Protein AF-A0AAV6YAM4-F1 (afdb_monomer_lite)

Structure (mmCIF, N/CA/C/O backbone):
data_AF-A0AAV6YAM4-F1
#
_entry.id   AF-A0AAV6YAM4-F1
#
loop_
_atom_site.group_PDB
_atom_site.id
_atom_site.type_symbol
_atom_site.label_atom_id
_atom_site.label_alt_id
_atom_site.label_comp_id
_atom_site.label_asym_id
_atom_site.label_entity_id
_atom_site.label_seq_id
_atom_site.pdbx_PDB_ins_code
_atom_site.Cartn_x
_atom_site.Cartn_y
_atom_site.Cartn_z
_atom_site.occupancy
_atom_site.B_iso_or_equiv
_atom_site.auth_seq_id
_atom_site.auth_comp_id
_atom_site.auth_asym_id
_atom_site.auth_atom_id
_atom_site.pdbx_PDB_model_num
ATOM 1 N N . ARG A 1 1 ? 25.953 6.898 2.018 1.00 69.81 1 ARG A N 1
ATOM 2 C CA . ARG A 1 1 ? 24.884 6.557 1.043 1.00 69.81 1 ARG A CA 1
ATOM 3 C C . ARG A 1 1 ? 24.265 5.249 1.520 1.00 69.81 1 ARG A C 1
ATOM 5 O O . ARG A 1 1 ? 25.040 4.342 1.767 1.00 69.81 1 ARG A O 1
ATOM 12 N N . LEU A 1 2 ? 22.946 5.175 1.726 1.00 83.75 2 LEU A N 1
ATOM 13 C CA . LEU A 1 2 ? 22.287 3.944 2.193 1.00 83.75 2 LEU A CA 1
ATOM 14 C C . LEU A 1 2 ? 22.101 2.955 1.033 1.00 83.75 2 LEU A C 1
ATOM 16 O O . LEU A 1 2 ? 21.745 3.370 -0.078 1.00 83.75 2 LEU A O 1
ATOM 20 N N . SER A 1 3 ? 22.312 1.672 1.304 1.00 88.25 3 SER A N 1
ATOM 21 C CA . SER A 1 3 ? 21.947 0.547 0.442 1.00 88.25 3 SER A CA 1
ATOM 22 C C . SER A 1 3 ? 20.422 0.432 0.293 1.00 88.25 3 SER A C 1
ATOM 24 O O . SER A 1 3 ? 19.656 1.050 1.034 1.00 88.25 3 SER A O 1
ATOM 26 N N . GLN A 1 4 ? 19.950 -0.337 -0.694 1.00 83.44 4 GLN A N 1
ATOM 27 C CA . GLN A 1 4 ? 18.505 -0.515 -0.899 1.00 83.44 4 GLN A CA 1
ATOM 28 C C . GLN A 1 4 ? 17.842 -1.256 0.267 1.00 83.44 4 GLN A C 1
ATOM 30 O O . GLN A 1 4 ? 16.780 -0.843 0.722 1.00 83.44 4 GLN A O 1
ATOM 35 N N . SER A 1 5 ? 18.497 -2.282 0.815 1.00 86.94 5 SER A N 1
ATOM 36 C CA . SER A 1 5 ? 17.989 -3.008 1.982 1.00 86.94 5 SER A CA 1
ATOM 37 C C . SER A 1 5 ? 17.876 -2.10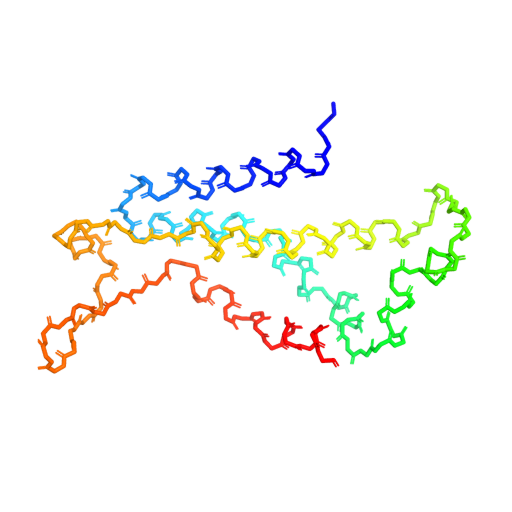8 3.215 1.00 86.94 5 SER A C 1
ATOM 39 O O . SER A 1 5 ? 16.872 -2.171 3.918 1.00 86.94 5 SER A O 1
ATOM 41 N N . GLU A 1 6 ? 18.841 -1.213 3.446 1.00 91.44 6 GLU A N 1
ATOM 42 C CA . GLU A 1 6 ? 18.767 -0.229 4.537 1.00 91.44 6 GLU A CA 1
ATOM 43 C C . GLU A 1 6 ? 17.598 0.744 4.350 1.00 91.44 6 GLU A C 1
ATOM 45 O O . GLU A 1 6 ? 16.877 1.034 5.304 1.00 91.44 6 GLU A O 1
ATOM 50 N N . LYS A 1 7 ? 17.359 1.219 3.120 1.00 90.62 7 LYS A N 1
ATOM 51 C CA . LYS A 1 7 ? 16.205 2.083 2.821 1.00 90.62 7 LYS A CA 1
ATOM 52 C C . LYS A 1 7 ? 14.883 1.371 3.096 1.00 90.62 7 LYS A C 1
ATOM 54 O O . LYS A 1 7 ? 14.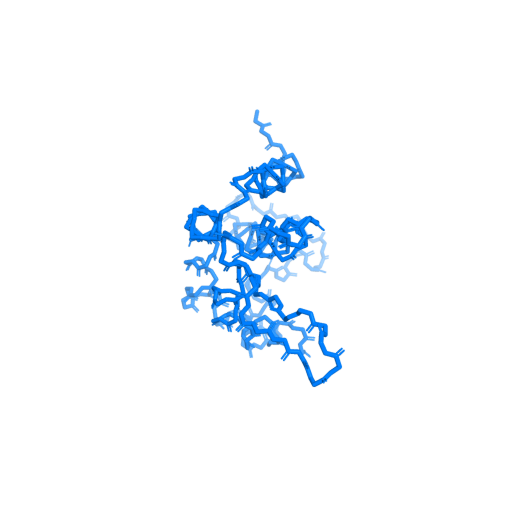000 1.961 3.714 1.00 90.62 7 LYS A O 1
ATOM 59 N N . TYR A 1 8 ? 14.752 0.113 2.678 1.00 92.00 8 TYR A N 1
ATOM 60 C CA . TYR A 1 8 ? 13.544 -0.675 2.929 1.00 92.00 8 TYR A CA 1
ATOM 61 C C . TYR A 1 8 ? 13.363 -0.989 4.418 1.00 92.00 8 TYR A C 1
ATOM 63 O O . TYR A 1 8 ? 12.255 -0.872 4.935 1.00 92.00 8 TYR A O 1
ATOM 71 N N . GLY A 1 9 ? 14.451 -1.265 5.142 1.00 94.19 9 GLY A N 1
ATOM 72 C CA . GLY A 1 9 ? 14.421 -1.427 6.596 1.00 94.19 9 GLY A CA 1
ATOM 73 C C . GLY A 1 9 ? 13.919 -0.174 7.322 1.00 94.19 9 GLY A C 1
ATOM 74 O O . GLY A 1 9 ? 13.092 -0.275 8.230 1.00 94.19 9 GLY A O 1
ATOM 75 N N . LEU A 1 10 ? 14.353 1.017 6.895 1.00 94.88 10 LEU A N 1
ATOM 76 C CA . LEU A 1 10 ? 13.847 2.283 7.438 1.00 94.88 10 LEU A CA 1
ATOM 77 C C . LEU A 1 10 ? 12.362 2.494 7.126 1.00 94.88 10 LEU A C 1
ATOM 79 O O . LEU A 1 10 ? 11.619 2.943 7.999 1.00 94.88 10 LEU A O 1
ATOM 83 N N . LEU A 1 11 ? 11.918 2.137 5.920 1.00 95.50 11 LEU A N 1
ATOM 84 C CA . LEU A 1 11 ? 10.514 2.235 5.524 1.00 95.50 11 LEU A CA 1
ATOM 85 C C . LEU A 1 11 ? 9.631 1.331 6.397 1.00 95.50 11 LEU A C 1
ATOM 87 O O . LEU A 1 11 ? 8.624 1.779 6.947 1.00 95.50 11 LEU A O 1
ATOM 91 N N . GLU A 1 12 ? 10.047 0.086 6.631 1.00 96.38 12 GLU A N 1
ATOM 92 C CA . GLU A 1 12 ? 9.361 -0.814 7.563 1.00 96.38 12 GLU A CA 1
ATOM 93 C C . GLU A 1 12 ? 9.339 -0.275 8.997 1.00 96.38 12 GLU A C 1
ATOM 95 O O . GLU A 1 12 ? 8.308 -0.356 9.673 1.00 96.38 12 GLU A O 1
ATOM 100 N N . ALA A 1 13 ? 10.451 0.297 9.465 1.00 97.44 13 ALA A N 1
ATOM 101 C CA . ALA A 1 13 ? 10.531 0.899 10.791 1.00 97.44 13 ALA A CA 1
ATOM 102 C C . ALA A 1 13 ? 9.554 2.077 10.938 1.00 97.44 13 ALA A C 1
ATOM 104 O O . ALA A 1 13 ? 8.884 2.194 11.965 1.00 97.44 13 ALA A O 1
ATOM 105 N N . GLN A 1 14 ? 9.406 2.915 9.908 1.00 96.94 14 GLN A N 1
ATOM 106 C CA . GLN A 1 14 ? 8.426 4.004 9.895 1.00 96.94 14 GLN A CA 1
ATOM 107 C C . GLN A 1 14 ? 6.989 3.481 10.007 1.00 96.94 14 GLN A C 1
ATOM 109 O O . GLN A 1 14 ? 6.219 3.976 10.835 1.00 96.94 14 GLN A O 1
ATOM 114 N N . VAL A 1 15 ? 6.635 2.439 9.248 1.00 97.50 15 VAL A N 1
ATOM 115 C CA . VAL A 1 15 ? 5.314 1.798 9.359 1.00 97.50 15 VAL A CA 1
ATOM 116 C C . VAL A 1 15 ? 5.110 1.226 10.766 1.00 97.50 15 VAL A C 1
ATOM 118 O O . VAL A 1 15 ? 4.061 1.442 11.375 1.00 97.50 15 VAL A O 1
ATOM 121 N N . LEU A 1 16 ? 6.119 0.560 11.335 1.00 97.75 16 LEU A N 1
ATOM 122 C CA . LEU A 1 16 ? 6.050 0.017 12.693 1.00 97.75 16 LEU A CA 1
ATOM 123 C C . LEU A 1 16 ? 5.828 1.100 13.753 1.00 97.75 16 LEU A C 1
ATOM 125 O O . LEU A 1 16 ? 5.012 0.902 14.657 1.00 97.75 16 LEU A O 1
ATOM 129 N N . MET A 1 17 ? 6.514 2.238 13.635 1.00 97.69 17 MET A N 1
ATOM 130 C CA . MET A 1 17 ? 6.330 3.386 14.524 1.00 97.69 17 MET A CA 1
ATOM 131 C C . MET A 1 17 ? 4.924 3.980 14.398 1.00 97.69 17 MET A C 1
ATOM 133 O O . MET A 1 17 ? 4.322 4.324 15.415 1.00 97.69 17 MET A O 1
ATOM 137 N N . SER A 1 18 ? 4.354 4.019 13.188 1.00 98.06 18 SER A N 1
ATOM 138 C CA . SER A 1 18 ? 2.993 4.532 12.963 1.00 98.06 18 SER A CA 1
ATOM 139 C C . SER A 1 18 ? 1.920 3.774 13.756 1.00 98.06 18 SER A C 1
ATOM 141 O O . SER A 1 18 ? 0.952 4.374 14.221 1.00 98.06 18 SER A O 1
ATOM 143 N N . ASN A 1 19 ? 2.126 2.476 14.020 1.00 98.00 19 ASN A N 1
ATOM 144 C CA . ASN A 1 19 ? 1.216 1.674 14.844 1.00 98.00 19 ASN A CA 1
ATOM 145 C C . ASN A 1 19 ? 1.080 2.219 16.278 1.00 98.00 19 ASN A C 1
ATOM 147 O O . ASN A 1 19 ? 0.081 1.962 16.952 1.00 98.00 19 ASN A O 1
ATOM 151 N N . GLN A 1 20 ? 2.081 2.958 16.775 1.00 97.69 20 GLN A N 1
ATOM 152 C CA . GLN A 1 20 ? 2.047 3.532 18.122 1.00 97.69 20 GLN A CA 1
ATOM 153 C C . GLN A 1 20 ? 1.178 4.780 18.228 1.00 97.69 20 GLN A C 1
ATOM 155 O O . GLN A 1 20 ? 0.832 5.161 19.346 1.00 97.69 20 GLN A O 1
ATOM 160 N N . PHE A 1 21 ? 0.745 5.366 17.107 1.00 98.00 21 PHE A N 1
ATOM 161 C CA . PHE A 1 21 ? -0.279 6.410 17.136 1.00 98.00 21 PHE A CA 1
ATOM 162 C C . PHE A 1 21 ? -1.570 5.902 17.770 1.00 98.00 21 PHE A C 1
ATOM 164 O O . PHE A 1 21 ? -2.239 6.668 18.460 1.00 98.00 21 PHE A O 1
ATOM 171 N N . LYS A 1 22 ? -1.885 4.610 17.567 1.00 97.44 22 LYS A N 1
ATOM 172 C CA . LYS A 1 22 ? -3.101 3.957 18.072 1.00 97.44 22 LYS A CA 1
ATOM 173 C C . LYS A 1 22 ? -4.340 4.789 17.750 1.00 97.44 22 LYS A C 1
ATOM 175 O O . LYS A 1 22 ? -5.229 4.918 18.575 1.00 97.44 22 LYS A O 1
ATOM 180 N N . ASP A 1 23 ? -4.364 5.375 16.562 1.00 98.44 23 ASP A N 1
ATOM 181 C CA . ASP A 1 23 ? -5.415 6.254 16.072 1.00 98.44 23 ASP A CA 1
ATOM 182 C C . ASP A 1 23 ? -5.564 6.002 14.575 1.00 98.44 23 ASP A C 1
ATOM 184 O O . ASP A 1 23 ? -4.581 6.123 13.839 1.00 98.44 23 ASP A O 1
ATOM 188 N N . TYR A 1 24 ? -6.751 5.558 14.154 1.00 98.56 24 TYR A N 1
ATOM 189 C CA . TYR A 1 24 ? -6.948 5.044 12.802 1.00 98.56 24 TYR A CA 1
ATOM 190 C C . TYR A 1 24 ? -6.668 6.113 11.743 1.00 98.56 24 TYR A C 1
ATOM 192 O O . TYR A 1 24 ? -5.885 5.864 10.829 1.00 98.56 24 TYR A O 1
ATOM 200 N N . GLU A 1 25 ? -7.246 7.309 11.883 1.00 98.25 25 GLU A N 1
ATOM 201 C CA . GLU A 1 25 ? -7.113 8.366 10.873 1.00 98.25 25 GLU A CA 1
ATOM 202 C C . GLU A 1 25 ? -5.688 8.913 10.823 1.00 98.25 25 GLU A C 1
ATOM 204 O O . GLU A 1 25 ? -5.125 9.102 9.742 1.00 98.25 25 GLU A O 1
ATOM 209 N N . ARG A 1 26 ? -5.051 9.090 11.989 1.00 98.31 26 ARG A N 1
ATOM 210 C CA . ARG A 1 26 ? -3.655 9.535 12.043 1.00 98.31 26 ARG A CA 1
ATOM 211 C C . ARG A 1 26 ? -2.710 8.523 11.401 1.00 98.31 26 ARG A C 1
ATOM 213 O O . ARG A 1 26 ? -1.803 8.910 10.664 1.00 98.31 26 ARG A O 1
ATOM 220 N N . GLN A 1 27 ? -2.907 7.236 11.680 1.00 98.31 27 GLN A N 1
ATOM 221 C CA . GLN A 1 27 ? -2.107 6.179 11.076 1.00 98.31 27 GLN A CA 1
ATOM 222 C C . GLN A 1 27 ? -2.357 6.084 9.570 1.00 98.31 27 GLN A C 1
ATOM 224 O O . GLN A 1 27 ? -1.397 6.067 8.805 1.00 98.31 27 GLN A O 1
ATOM 229 N N . ARG A 1 28 ? -3.621 6.085 9.135 1.00 98.19 28 ARG A N 1
ATOM 230 C CA . ARG A 1 28 ? -4.008 6.063 7.718 1.00 98.19 28 ARG A CA 1
ATOM 231 C C . ARG A 1 28 ? -3.354 7.207 6.948 1.00 98.19 28 ARG A C 1
ATOM 233 O O . ARG A 1 28 ? -2.696 6.953 5.946 1.00 98.19 28 ARG A O 1
ATOM 240 N N . GLY A 1 29 ? -3.461 8.442 7.442 1.00 98.00 29 GLY A N 1
ATOM 241 C CA . GLY A 1 29 ? -2.851 9.609 6.800 1.00 98.00 29 GLY A CA 1
ATOM 242 C C . GLY A 1 29 ? -1.335 9.474 6.635 1.00 98.00 29 GLY A C 1
ATOM 243 O O . GLY A 1 29 ? -0.802 9.744 5.561 1.00 98.00 29 GLY A O 1
ATOM 244 N N . PHE A 1 30 ? -0.644 8.980 7.663 1.00 98.06 30 PHE A N 1
ATOM 245 C CA . PHE A 1 30 ? 0.797 8.739 7.596 1.00 98.06 30 PHE A CA 1
ATOM 246 C C . PHE A 1 30 ? 1.172 7.630 6.599 1.00 98.06 30 PHE A C 1
ATOM 248 O O . PHE A 1 30 ? 2.127 7.775 5.840 1.00 98.06 30 PHE A O 1
ATOM 255 N N . LEU A 1 31 ? 0.412 6.532 6.554 1.00 97.81 31 LEU A N 1
ATOM 256 C CA . LEU A 1 31 ? 0.668 5.445 5.604 1.00 97.81 31 LEU A CA 1
ATOM 257 C C . LEU A 1 31 ? 0.406 5.868 4.158 1.00 97.81 31 LEU A C 1
ATOM 259 O O . LEU A 1 31 ? 1.177 5.491 3.282 1.00 97.81 31 LEU A O 1
ATOM 263 N N . VAL A 1 32 ? -0.618 6.689 3.910 1.00 96.81 32 VAL A N 1
ATOM 264 C CA . VAL A 1 32 ? -0.865 7.286 2.588 1.00 96.81 32 VAL A CA 1
ATOM 265 C C . VAL A 1 32 ? 0.310 8.170 2.164 1.00 96.81 32 VAL A C 1
ATOM 267 O O . VAL A 1 32 ? 0.729 8.113 1.013 1.00 96.81 32 VAL A O 1
ATOM 270 N N . GLN A 1 33 ? 0.905 8.934 3.085 1.00 96.44 33 GLN A N 1
ATOM 271 C CA . GLN A 1 33 ? 2.104 9.727 2.787 1.00 96.44 33 GLN A CA 1
ATOM 272 C C . GLN A 1 33 ? 3.317 8.853 2.437 1.00 96.44 33 GLN A C 1
ATOM 274 O O . GLN A 1 33 ? 4.036 9.174 1.494 1.00 96.44 33 GLN A O 1
ATOM 279 N N . ILE A 1 34 ? 3.529 7.742 3.153 1.00 95.38 34 ILE A N 1
ATOM 280 C CA . ILE A 1 34 ? 4.594 6.773 2.835 1.00 95.38 34 ILE A CA 1
ATOM 281 C C . ILE A 1 34 ? 4.350 6.106 1.477 1.00 95.38 34 ILE A C 1
ATOM 283 O O . ILE A 1 34 ? 5.282 5.959 0.688 1.00 95.38 34 ILE A O 1
ATOM 287 N N . LEU A 1 35 ? 3.106 5.708 1.195 1.00 96.06 35 LEU A N 1
ATOM 288 C CA . LEU A 1 35 ? 2.733 5.037 -0.050 1.00 96.06 35 LEU A CA 1
ATOM 289 C C . LEU A 1 35 ? 2.749 5.971 -1.258 1.00 96.06 35 LEU A C 1
ATOM 291 O O . LEU A 1 35 ? 3.050 5.511 -2.352 1.00 96.06 35 LEU A O 1
ATOM 295 N N . GLY A 1 36 ? 2.438 7.257 -1.085 1.00 96.12 36 GLY A N 1
ATOM 296 C CA . GLY A 1 36 ? 2.184 8.208 -2.171 1.00 96.12 36 GLY A CA 1
ATOM 297 C C . GLY A 1 36 ? 3.213 8.192 -3.311 1.00 96.12 36 GLY A C 1
ATOM 298 O O . GLY A 1 36 ? 2.817 8.065 -4.474 1.00 96.12 36 GLY A O 1
ATOM 299 N N . PRO A 1 37 ? 4.529 8.261 -3.031 1.00 96.50 37 PRO A N 1
ATOM 300 C CA . PRO A 1 37 ? 5.550 8.174 -4.074 1.00 96.50 37 PRO A CA 1
ATOM 301 C C . PRO A 1 37 ? 5.532 6.837 -4.828 1.00 96.50 37 PRO A C 1
ATOM 303 O O . PRO A 1 37 ? 5.605 6.821 -6.056 1.00 96.50 37 PRO A O 1
ATOM 306 N N . ALA A 1 38 ? 5.394 5.717 -4.111 1.00 96.81 38 ALA A N 1
ATOM 307 C CA . ALA A 1 38 ? 5.306 4.384 -4.703 1.00 96.81 38 ALA A CA 1
ATOM 308 C C . ALA A 1 38 ? 4.024 4.219 -5.531 1.00 96.81 38 ALA A C 1
ATOM 310 O O . ALA A 1 38 ? 4.090 3.760 -6.664 1.00 96.81 38 ALA A O 1
ATOM 311 N N . ALA A 1 39 ? 2.879 4.661 -5.011 1.00 96.62 39 ALA A N 1
ATOM 312 C CA . ALA A 1 39 ? 1.596 4.649 -5.709 1.00 96.62 39 ALA A CA 1
ATOM 313 C C . ALA A 1 39 ? 1.641 5.473 -7.006 1.00 96.62 39 ALA A C 1
ATOM 315 O O . ALA A 1 39 ? 1.124 5.040 -8.032 1.00 96.62 39 ALA A O 1
ATOM 316 N N . THR A 1 40 ? 2.321 6.624 -6.989 1.00 97.88 40 THR A N 1
ATOM 317 C CA . THR A 1 40 ? 2.481 7.494 -8.167 1.00 97.88 40 THR A CA 1
ATOM 318 C C . THR A 1 40 ? 3.325 6.828 -9.253 1.00 97.88 40 THR A C 1
ATOM 320 O O . THR A 1 40 ? 2.948 6.831 -10.423 1.00 97.88 40 THR A O 1
ATOM 323 N N . ILE A 1 41 ? 4.459 6.229 -8.876 1.00 97.62 41 ILE A N 1
ATOM 324 C CA . ILE A 1 41 ? 5.313 5.484 -9.813 1.00 97.62 41 ILE A CA 1
ATOM 325 C C . ILE A 1 41 ? 4.561 4.265 -10.349 1.00 97.62 41 ILE A C 1
ATOM 327 O O . ILE A 1 41 ? 4.566 4.022 -11.557 1.00 97.62 41 ILE A O 1
ATOM 331 N N . TRP A 1 42 ? 3.885 3.528 -9.467 1.00 97.56 42 TRP A N 1
ATOM 332 C CA . TRP A 1 42 ? 3.117 2.344 -9.822 1.00 97.56 42 TRP A CA 1
ATOM 333 C C . TRP A 1 42 ? 2.008 2.658 -10.826 1.00 97.56 42 TRP A C 1
ATOM 335 O O . TRP A 1 42 ? 1.872 1.962 -11.826 1.00 97.56 42 TRP A O 1
ATOM 345 N N . ALA A 1 43 ? 1.261 3.741 -10.608 1.00 96.81 43 ALA A N 1
ATOM 346 C CA . ALA A 1 43 ? 0.177 4.179 -11.484 1.00 96.81 43 ALA A CA 1
ATOM 347 C C . ALA A 1 43 ? 0.650 4.853 -12.787 1.00 96.81 43 ALA A C 1
ATOM 349 O O . ALA A 1 43 ? -0.181 5.192 -13.627 1.00 96.81 43 ALA A O 1
ATOM 350 N N . SER A 1 44 ? 1.956 5.069 -12.976 1.00 97.94 44 SER A N 1
ATOM 351 C CA . SER A 1 44 ? 2.471 5.687 -14.200 1.00 97.94 44 SER A CA 1
ATOM 352 C C . SER A 1 44 ? 2.194 4.823 -15.432 1.00 97.94 44 SER A C 1
ATOM 354 O O . SER A 1 44 ? 2.296 3.597 -15.376 1.00 97.94 44 SER A O 1
ATOM 356 N N . GLU A 1 45 ? 1.927 5.456 -16.579 1.00 97.19 45 GLU A N 1
ATOM 357 C CA . GLU A 1 45 ? 1.695 4.746 -17.849 1.00 97.19 45 GLU A CA 1
ATOM 358 C C . GLU A 1 45 ? 2.837 3.788 -18.195 1.00 97.19 45 GLU A C 1
ATOM 360 O O . GLU A 1 45 ? 2.609 2.685 -18.687 1.00 97.19 45 GLU A O 1
ATOM 365 N N . LYS A 1 46 ? 4.076 4.198 -17.898 1.00 95.75 46 LYS A N 1
ATOM 366 C CA . LYS A 1 46 ? 5.272 3.389 -18.134 1.00 95.75 46 LYS A CA 1
ATOM 367 C C . LYS A 1 46 ? 5.245 2.094 -17.317 1.00 95.75 46 LYS A C 1
ATOM 369 O O . LYS A 1 46 ? 5.515 1.035 -17.872 1.00 95.75 46 LYS A O 1
ATOM 374 N N . MET A 1 47 ? 4.914 2.171 -16.025 1.00 96.56 47 MET A N 1
ATOM 375 C CA . MET A 1 47 ? 4.818 0.988 -15.163 1.00 96.56 47 MET A CA 1
ATOM 376 C C . MET A 1 47 ? 3.610 0.123 -15.534 1.00 96.56 47 MET A C 1
ATOM 378 O O . MET A 1 47 ? 3.741 -1.091 -15.638 1.00 96.56 47 MET A O 1
ATOM 382 N N . GLN A 1 48 ? 2.452 0.737 -15.791 1.00 97.06 48 GLN A N 1
ATOM 383 C CA . GLN A 1 48 ? 1.238 0.008 -16.169 1.00 97.06 48 GLN A CA 1
ATOM 384 C C . GLN A 1 48 ? 1.401 -0.735 -17.502 1.00 97.06 48 GLN A C 1
ATOM 386 O O . GLN A 1 48 ? 0.942 -1.866 -17.632 1.00 97.06 48 GLN A O 1
ATOM 391 N N . ARG A 1 49 ? 2.115 -0.153 -18.476 1.00 95.56 49 ARG A N 1
ATOM 392 C CA . ARG A 1 49 ? 2.485 -0.857 -19.710 1.00 95.56 49 ARG A CA 1
ATOM 393 C C . ARG A 1 49 ? 3.432 -2.019 -19.427 1.00 95.56 49 ARG A C 1
ATOM 395 O O . ARG A 1 49 ? 3.182 -3.117 -19.911 1.00 95.56 49 ARG A O 1
ATOM 402 N N . ALA A 1 50 ? 4.462 -1.803 -18.609 1.00 94.75 50 ALA A N 1
ATOM 403 C CA . ALA A 1 50 ? 5.429 -2.844 -18.270 1.00 94.75 50 ALA A CA 1
ATOM 404 C C . ALA A 1 50 ? 4.770 -4.090 -17.655 1.00 94.75 50 ALA A C 1
ATOM 406 O O . ALA A 1 50 ? 5.112 -5.203 -18.023 1.00 94.75 50 ALA A O 1
ATOM 407 N N . ILE A 1 51 ? 3.795 -3.919 -16.757 1.00 94.88 51 ILE A N 1
ATOM 408 C CA . ILE A 1 51 ? 3.093 -5.039 -16.100 1.00 94.88 51 ILE A CA 1
ATOM 409 C C . ILE A 1 51 ? 1.938 -5.628 -16.929 1.00 94.88 51 ILE A C 1
ATOM 411 O O . ILE A 1 51 ? 1.231 -6.505 -16.440 1.00 94.88 51 ILE A O 1
ATOM 415 N N . SER A 1 52 ? 1.696 -5.134 -18.148 1.00 93.69 52 SER A N 1
ATOM 416 C CA . SER A 1 52 ? 0.558 -5.570 -18.971 1.00 93.69 52 SER A CA 1
ATOM 417 C C . SER A 1 52 ? 0.803 -6.887 -19.711 1.00 93.69 52 SER A C 1
ATOM 419 O O . SER A 1 52 ? -0.153 -7.573 -20.071 1.00 93.69 52 SER A O 1
ATOM 421 N N . SER A 1 53 ? 2.067 -7.246 -19.949 1.00 93.62 53 SER A N 1
ATOM 422 C CA . SER A 1 53 ? 2.446 -8.508 -20.582 1.00 93.62 53 SER A CA 1
ATOM 423 C C . SER A 1 53 ? 3.884 -8.907 -20.228 1.00 93.62 53 SER A C 1
ATOM 425 O O . SER A 1 53 ? 4.693 -8.039 -19.883 1.00 93.62 53 SER A O 1
ATOM 427 N N . PRO A 1 54 ? 4.241 -10.198 -20.355 1.00 92.00 54 PRO A N 1
ATOM 428 C CA . PRO A 1 54 ? 5.612 -10.653 -20.133 1.00 92.00 54 PRO A CA 1
ATOM 429 C C . PRO A 1 54 ? 6.650 -9.958 -21.029 1.00 92.00 54 PRO A C 1
ATOM 431 O O . PRO A 1 54 ? 7.729 -9.611 -20.552 1.00 92.00 54 PRO A O 1
ATOM 434 N N . ASP A 1 55 ? 6.328 -9.704 -22.301 1.00 92.56 55 ASP A N 1
ATOM 435 C CA . ASP A 1 55 ? 7.259 -9.081 -23.253 1.00 92.56 55 ASP A CA 1
ATOM 436 C C . ASP A 1 55 ? 7.562 -7.621 -22.885 1.00 92.56 55 ASP A C 1
ATOM 438 O O . ASP A 1 55 ? 8.722 -7.197 -22.874 1.00 92.56 55 ASP A O 1
ATOM 442 N N . GLU A 1 56 ? 6.529 -6.860 -22.510 1.00 94.06 56 GLU A N 1
ATOM 443 C CA . GLU A 1 56 ? 6.677 -5.483 -22.023 1.00 94.06 56 GLU A CA 1
ATOM 444 C C . GLU A 1 56 ? 7.481 -5.438 -20.718 1.00 94.06 56 GLU A C 1
ATOM 446 O O . GLU A 1 56 ? 8.337 -4.567 -20.544 1.00 94.06 56 GLU A O 1
ATOM 451 N N . MET A 1 57 ? 7.274 -6.409 -19.824 1.00 92.88 57 MET A N 1
ATOM 452 C CA . MET A 1 57 ? 8.047 -6.534 -18.590 1.00 92.88 57 MET A CA 1
ATOM 453 C C . MET A 1 57 ? 9.527 -6.806 -18.883 1.00 92.88 57 MET A C 1
ATOM 455 O O . MET A 1 57 ? 10.399 -6.134 -18.334 1.00 92.88 57 MET A O 1
ATOM 459 N N . ILE A 1 58 ? 9.834 -7.755 -19.771 1.00 92.00 58 ILE A N 1
ATOM 460 C CA . ILE A 1 58 ? 11.214 -8.085 -20.165 1.00 92.00 58 ILE A CA 1
ATOM 461 C C . ILE A 1 58 ? 11.910 -6.862 -20.771 1.00 92.00 58 ILE A C 1
ATOM 463 O O . ILE A 1 58 ? 13.058 -6.562 -20.431 1.00 92.00 58 ILE A O 1
ATOM 467 N N . SER A 1 59 ? 11.204 -6.128 -21.632 1.00 91.00 59 SER A N 1
ATOM 468 C CA . SER A 1 59 ? 11.683 -4.872 -22.211 1.00 91.00 59 SER A CA 1
ATOM 469 C C . SER A 1 59 ? 11.954 -3.815 -21.131 1.00 91.00 59 SER A C 1
ATOM 471 O O . SER A 1 59 ? 13.029 -3.216 -21.093 1.00 91.00 59 SER A O 1
ATOM 473 N N . TYR A 1 60 ? 11.026 -3.641 -20.184 1.00 92.44 60 TYR A N 1
ATOM 474 C CA . TYR A 1 60 ? 11.146 -2.690 -19.079 1.00 92.44 60 TYR A CA 1
ATOM 475 C C . TYR A 1 60 ? 12.309 -3.007 -18.126 1.00 92.44 60 TYR A C 1
ATOM 477 O O . TYR A 1 60 ? 13.027 -2.093 -17.708 1.00 92.44 60 TYR A O 1
ATOM 485 N N . LEU A 1 61 ? 12.512 -4.282 -17.783 1.00 90.44 61 LEU A N 1
ATOM 486 C CA . LEU A 1 61 ? 13.575 -4.733 -16.876 1.00 90.44 61 LEU A CA 1
ATOM 487 C C . LEU A 1 61 ? 14.955 -4.791 -17.535 1.00 90.44 61 LEU A C 1
ATOM 489 O O . LEU A 1 61 ? 15.954 -4.788 -16.816 1.00 90.44 61 LEU A O 1
ATOM 493 N N . GLY A 1 62 ? 15.005 -4.812 -18.869 1.00 88.12 62 GLY A N 1
ATOM 494 C CA . GLY A 1 62 ? 16.227 -4.926 -19.655 1.00 88.12 62 GLY A CA 1
ATOM 495 C C . GLY A 1 62 ? 16.612 -6.382 -19.914 1.00 88.12 62 GLY A C 1
ATOM 496 O O . GLY A 1 62 ? 17.141 -7.076 -19.047 1.00 88.12 62 GLY A O 1
ATOM 497 N N . ALA A 1 63 ? 16.424 -6.839 -21.154 1.00 75.69 63 ALA A N 1
ATOM 498 C CA . ALA A 1 63 ? 16.725 -8.215 -21.558 1.00 75.69 63 ALA A CA 1
ATOM 499 C C . ALA A 1 63 ? 18.214 -8.603 -21.426 1.00 75.69 63 ALA A C 1
ATOM 501 O O . ALA A 1 63 ? 18.518 -9.781 -21.252 1.00 75.69 63 ALA A O 1
ATOM 502 N N . LYS A 1 64 ? 19.138 -7.632 -21.494 1.00 68.94 64 LYS A N 1
ATOM 503 C CA . LYS A 1 64 ? 20.590 -7.851 -21.335 1.00 68.94 64 LYS A CA 1
ATOM 504 C C . LYS A 1 64 ? 20.940 -8.402 -19.948 1.00 68.94 64 LYS A C 1
ATOM 506 O O . LYS A 1 64 ? 21.688 -9.366 -19.825 1.00 68.94 64 LYS A O 1
ATOM 511 N N . VAL A 1 65 ? 20.287 -7.871 -18.918 1.00 65.75 65 VAL A N 1
ATOM 512 C CA . VAL A 1 65 ? 20.417 -8.315 -17.522 1.00 65.75 65 VAL A CA 1
ATOM 513 C C . VAL A 1 65 ? 19.940 -9.746 -17.351 1.00 65.75 65 VAL A C 1
ATOM 515 O O . VAL A 1 65 ? 20.595 -10.552 -16.698 1.00 65.75 65 VAL A O 1
ATOM 518 N N . LEU A 1 66 ? 18.803 -10.082 -17.967 1.00 66.19 66 LEU A N 1
ATOM 519 C CA . LEU A 1 66 ? 18.254 -11.438 -17.927 1.00 66.19 66 LEU A CA 1
ATOM 520 C C . LEU A 1 66 ? 19.189 -12.456 -18.598 1.00 66.19 66 LEU A C 1
ATOM 522 O O . LEU A 1 66 ? 19.119 -13.643 -18.289 1.00 66.19 66 LEU A O 1
ATOM 526 N N . ARG A 1 67 ? 20.075 -11.993 -19.489 1.00 69.75 67 ARG A N 1
ATOM 527 C CA . ARG A 1 67 ? 21.120 -12.790 -20.141 1.00 69.75 67 ARG A CA 1
ATOM 528 C C . ARG A 1 67 ? 22.473 -12.757 -19.422 1.00 69.75 67 ARG A C 1
ATOM 530 O O . ARG A 1 67 ? 23.389 -13.446 -19.859 1.00 69.75 67 ARG A O 1
ATOM 537 N N . GLY A 1 68 ? 22.597 -12.016 -18.318 1.00 67.00 68 GLY A N 1
ATOM 538 C CA . GLY A 1 68 ? 23.845 -11.887 -17.558 1.00 67.00 68 GLY A CA 1
ATOM 539 C C . GLY A 1 68 ? 24.916 -11.041 -18.253 1.00 67.00 68 GLY A C 1
ATOM 540 O O . GLY A 1 68 ? 26.097 -11.198 -17.955 1.00 67.00 68 GLY A O 1
ATOM 541 N N . GLU A 1 69 ? 24.520 -10.181 -19.193 1.00 72.31 69 GLU A N 1
ATOM 542 C CA . GLU A 1 69 ? 25.419 -9.257 -19.888 1.00 72.31 69 GLU A CA 1
ATOM 543 C C . GLU A 1 69 ? 25.728 -8.033 -19.005 1.00 72.31 69 GLU A C 1
ATOM 545 O O . GLU A 1 69 ? 24.884 -7.608 -18.209 1.00 72.31 69 GLU A O 1
ATOM 550 N N . GLU A 1 70 ? 26.930 -7.459 -19.144 1.00 67.12 70 GLU A N 1
ATOM 551 C CA . GLU A 1 70 ? 27.301 -6.229 -18.433 1.00 67.12 70 GLU A CA 1
ATOM 552 C C . GLU A 1 70 ? 26.390 -5.065 -18.848 1.00 67.12 70 GLU A C 1
ATOM 554 O O . GLU A 1 70 ? 26.077 -4.862 -20.024 1.00 67.12 70 GLU A O 1
ATOM 559 N N . GLU A 1 71 ? 25.932 -4.313 -17.851 1.00 68.44 71 GLU A N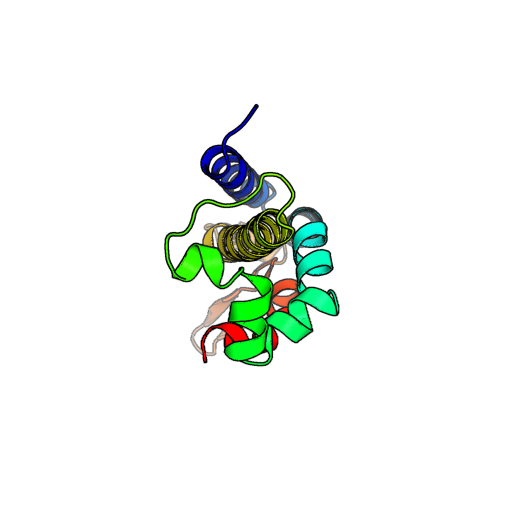 1
ATOM 560 C CA . GLU A 1 71 ? 25.051 -3.167 -18.040 1.00 68.44 71 GLU A CA 1
ATOM 561 C C . GLU A 1 71 ? 25.878 -1.900 -18.242 1.00 68.44 71 GLU A C 1
ATOM 563 O O . GLU A 1 71 ? 26.744 -1.586 -17.422 1.00 68.44 71 GLU A O 1
ATOM 568 N N . ASP A 1 72 ? 25.557 -1.131 -19.281 1.00 71.94 72 ASP A N 1
ATOM 569 C CA . ASP A 1 72 ? 26.079 0.225 -19.421 1.00 71.94 72 ASP A CA 1
ATOM 570 C C . ASP A 1 72 ? 25.556 1.101 -18.275 1.00 71.94 72 ASP A C 1
ATOM 572 O O . ASP A 1 72 ? 24.400 0.989 -17.847 1.00 71.94 72 ASP A O 1
ATOM 576 N N . ASP A 1 73 ? 26.388 2.023 -17.786 1.00 69.44 73 ASP A N 1
ATOM 577 C CA . ASP A 1 73 ? 26.010 2.882 -16.659 1.00 69.44 73 ASP A CA 1
ATOM 578 C C . ASP A 1 73 ? 24.765 3.744 -16.959 1.00 69.44 73 ASP A C 1
ATOM 580 O O . ASP A 1 73 ? 24.018 4.093 -16.040 1.00 69.44 73 ASP A O 1
ATOM 584 N N . GLU A 1 74 ? 24.506 4.010 -18.242 1.00 75.00 74 GLU A N 1
ATOM 585 C CA . GLU A 1 74 ? 23.371 4.777 -18.764 1.00 75.00 74 GLU A CA 1
ATOM 586 C C . GLU A 1 74 ? 22.116 3.934 -19.058 1.00 75.00 74 GLU A C 1
ATOM 588 O O . GLU A 1 74 ? 21.117 4.483 -19.525 1.00 75.00 74 GLU A O 1
ATOM 593 N N . ASP A 1 75 ? 22.118 2.622 -18.786 1.00 79.31 75 ASP A N 1
ATOM 594 C CA . ASP A 1 75 ? 20.971 1.768 -19.106 1.00 79.31 75 ASP A CA 1
ATOM 595 C C . ASP A 1 75 ? 19.716 2.179 -18.294 1.00 79.31 75 ASP A C 1
ATOM 597 O O . ASP A 1 75 ? 19.674 2.013 -17.062 1.00 79.31 75 ASP A O 1
ATOM 601 N N . PRO A 1 76 ? 18.639 2.669 -18.949 1.00 83.94 76 PRO A N 1
ATOM 602 C CA . PRO A 1 76 ? 17.400 3.053 -18.274 1.00 83.94 76 PRO A CA 1
ATOM 603 C C . PRO A 1 76 ? 16.732 1.886 -17.525 1.00 83.94 76 PRO A C 1
ATOM 605 O O . PRO A 1 76 ? 15.939 2.122 -16.605 1.00 83.94 76 PRO A O 1
ATOM 608 N N . SER A 1 77 ? 17.061 0.636 -17.867 1.00 87.06 77 SER A N 1
ATOM 609 C CA . SER A 1 77 ? 16.566 -0.572 -17.205 1.00 87.06 77 SER A CA 1
ATOM 610 C C . SER A 1 77 ? 16.966 -0.657 -15.722 1.00 87.06 77 SER A C 1
ATOM 612 O O . SER A 1 77 ? 16.241 -1.232 -14.902 1.00 87.06 77 SER A O 1
ATOM 614 N N . ARG A 1 78 ? 18.090 -0.035 -15.333 1.00 86.44 78 ARG A N 1
ATOM 615 C CA . ARG A 1 78 ? 18.553 0.047 -13.935 1.00 86.44 78 ARG A CA 1
ATOM 616 C C . ARG A 1 78 ? 17.583 0.838 -13.076 1.00 86.44 78 ARG A C 1
ATOM 618 O O . ARG A 1 78 ? 17.165 0.391 -12.003 1.00 86.44 78 ARG A O 1
ATOM 625 N N . LEU A 1 79 ? 17.193 2.014 -13.567 1.00 89.56 79 LEU A N 1
ATOM 626 C CA . LEU A 1 79 ? 16.225 2.866 -12.888 1.00 89.56 79 LEU A CA 1
ATOM 627 C C . LEU A 1 79 ? 14.856 2.184 -12.827 1.00 89.56 79 LEU A C 1
ATOM 629 O O . LEU A 1 79 ? 14.232 2.185 -11.768 1.00 89.56 79 LEU A O 1
ATOM 633 N N . ASN A 1 80 ? 14.433 1.549 -13.921 1.00 93.19 80 ASN A N 1
ATOM 634 C CA . ASN A 1 80 ? 13.177 0.803 -14.005 1.00 93.19 80 ASN A CA 1
ATOM 635 C C . ASN A 1 80 ? 13.084 -0.295 -12.932 1.00 93.19 80 ASN A C 1
ATOM 637 O O . ASN A 1 80 ? 12.129 -0.332 -12.154 1.00 93.19 80 ASN A O 1
ATOM 641 N N . ARG A 1 81 ? 14.116 -1.140 -12.806 1.00 91.06 81 ARG A N 1
ATOM 642 C CA . ARG A 1 81 ? 14.188 -2.180 -11.763 1.00 91.06 81 ARG A CA 1
ATOM 643 C C . ARG A 1 81 ? 14.178 -1.598 -10.356 1.00 91.06 81 ARG A C 1
ATOM 645 O O . ARG A 1 81 ? 13.488 -2.122 -9.479 1.00 91.06 81 ARG A O 1
ATOM 652 N N . SER A 1 82 ? 14.908 -0.503 -10.130 1.00 91.44 82 SER A N 1
ATOM 653 C CA . SER A 1 82 ? 14.900 0.180 -8.833 1.00 91.44 82 SER A CA 1
ATOM 654 C C . SER A 1 82 ? 13.522 0.756 -8.497 1.00 91.44 82 SER A C 1
ATOM 656 O O . SER A 1 82 ? 13.128 0.711 -7.335 1.00 91.44 82 SER A O 1
ATOM 658 N N . GLN A 1 83 ? 12.800 1.302 -9.478 1.00 94.62 83 GLN A N 1
ATOM 659 C CA . GLN A 1 83 ? 11.455 1.852 -9.305 1.00 94.62 83 GLN A CA 1
ATOM 660 C C . GLN A 1 83 ? 10.429 0.756 -9.019 1.00 94.62 83 GLN A C 1
ATOM 662 O O . GLN A 1 83 ? 9.662 0.885 -8.064 1.00 94.62 83 GLN A O 1
ATOM 667 N N . LEU A 1 84 ? 10.456 -0.338 -9.786 1.00 95.31 84 LEU A N 1
ATOM 668 C CA . LEU A 1 84 ? 9.610 -1.506 -9.542 1.00 95.31 84 LEU A CA 1
ATOM 669 C C . LEU A 1 84 ? 9.855 -2.070 -8.139 1.00 95.31 84 LEU A C 1
ATOM 671 O O . LEU A 1 84 ? 8.918 -2.220 -7.356 1.00 95.31 84 LEU A O 1
ATOM 675 N N . SER A 1 85 ? 11.125 -2.299 -7.792 1.00 94.31 85 SER A N 1
ATOM 676 C CA . SER A 1 85 ? 11.511 -2.797 -6.469 1.00 94.31 85 SER A CA 1
ATOM 677 C C . SER A 1 85 ? 11.026 -1.866 -5.363 1.00 94.31 85 SER A C 1
ATOM 679 O O . SER A 1 85 ? 10.441 -2.336 -4.391 1.00 94.31 85 SER A O 1
ATOM 681 N N . PHE A 1 86 ? 11.215 -0.554 -5.516 1.00 95.25 86 PHE A N 1
ATOM 682 C CA . PHE A 1 86 ? 10.753 0.426 -4.539 1.00 95.25 86 PHE A CA 1
ATOM 683 C C . PHE A 1 86 ? 9.235 0.364 -4.330 1.00 95.25 86 PHE A C 1
ATOM 685 O O . PHE A 1 86 ? 8.786 0.368 -3.182 1.00 95.25 86 PHE A O 1
ATOM 692 N N . CYS A 1 87 ? 8.449 0.261 -5.407 1.00 96.81 87 CYS A N 1
ATOM 693 C CA . CYS A 1 87 ? 6.993 0.163 -5.306 1.00 96.81 87 CYS A CA 1
ATOM 694 C C . CYS A 1 87 ? 6.567 -1.088 -4.532 1.00 96.81 87 CYS A C 1
ATOM 696 O O . CYS A 1 87 ? 5.821 -0.979 -3.558 1.00 96.81 87 CYS A O 1
ATOM 698 N N . LEU A 1 88 ? 7.099 -2.252 -4.916 1.00 95.81 88 LEU A N 1
ATOM 699 C CA . LEU A 1 88 ? 6.752 -3.534 -4.302 1.00 95.81 88 LEU A CA 1
ATOM 700 C C . LEU A 1 88 ? 7.140 -3.585 -2.820 1.00 95.81 88 LEU A C 1
ATOM 702 O O . LEU A 1 88 ? 6.298 -3.907 -1.987 1.00 95.81 88 LEU A O 1
ATOM 706 N N . HIS A 1 89 ? 8.368 -3.186 -2.470 1.00 95.75 89 HIS A N 1
ATOM 707 C CA . HIS A 1 89 ? 8.820 -3.186 -1.074 1.00 95.75 89 HIS A CA 1
ATOM 708 C C . HIS A 1 89 ? 8.030 -2.192 -0.214 1.00 95.75 89 HIS A C 1
ATOM 710 O O . HIS A 1 89 ? 7.749 -2.471 0.949 1.00 95.75 89 HIS A O 1
ATOM 716 N N . THR A 1 90 ? 7.634 -1.041 -0.771 1.00 96.38 90 THR A N 1
ATOM 717 C CA . THR A 1 90 ? 6.816 -0.060 -0.042 1.00 96.38 90 THR A CA 1
ATOM 718 C C . THR A 1 90 ? 5.418 -0.609 0.244 1.00 96.38 90 THR A C 1
ATOM 720 O O . THR A 1 90 ? 4.949 -0.540 1.382 1.00 96.38 90 THR A O 1
ATOM 723 N N . MET A 1 91 ? 4.759 -1.189 -0.766 1.00 96.06 91 MET A N 1
ATOM 724 C CA . MET A 1 91 ? 3.440 -1.807 -0.605 1.00 96.06 91 MET A CA 1
ATOM 725 C C . MET A 1 91 ? 3.492 -2.991 0.368 1.00 96.06 91 MET A C 1
ATOM 727 O O . MET A 1 91 ? 2.656 -3.080 1.268 1.00 96.06 91 MET A O 1
ATOM 731 N N . GLU A 1 92 ? 4.505 -3.856 0.247 1.00 95.06 92 GLU A N 1
ATOM 732 C CA . GLU A 1 92 ? 4.716 -4.989 1.151 1.00 95.06 92 GLU A CA 1
ATOM 733 C C . GLU A 1 92 ? 4.932 -4.523 2.596 1.00 95.06 92 GLU A C 1
ATOM 735 O O . GLU A 1 92 ? 4.284 -5.029 3.512 1.00 95.06 92 GLU A O 1
ATOM 740 N N . ALA A 1 93 ? 5.802 -3.535 2.822 1.00 95.94 93 ALA A N 1
ATOM 741 C CA . ALA A 1 93 ? 6.079 -3.013 4.155 1.00 95.94 93 ALA A CA 1
ATOM 742 C C . ALA A 1 93 ? 4.806 -2.504 4.837 1.00 95.94 93 ALA A C 1
ATOM 744 O O . ALA A 1 93 ? 4.553 -2.817 6.003 1.00 95.94 93 ALA A O 1
ATOM 745 N N . VAL A 1 94 ? 3.978 -1.756 4.106 1.00 96.31 94 VAL A N 1
ATOM 746 C CA . VAL A 1 94 ? 2.724 -1.225 4.638 1.00 96.31 94 VAL A CA 1
ATOM 747 C C . VAL A 1 94 ? 1.727 -2.346 4.928 1.00 96.31 94 VAL A C 1
ATOM 749 O O . VAL A 1 94 ? 1.187 -2.385 6.033 1.00 96.31 94 VAL A O 1
ATOM 752 N N . LEU A 1 95 ? 1.552 -3.302 4.011 1.00 94.81 95 LEU A N 1
ATOM 753 C CA . LEU A 1 95 ? 0.679 -4.465 4.208 1.00 94.81 95 LEU A CA 1
ATOM 754 C C . LEU A 1 95 ? 1.103 -5.332 5.399 1.00 94.81 95 LEU A C 1
ATOM 756 O O . LEU A 1 95 ? 0.272 -5.747 6.204 1.00 94.81 95 LEU A O 1
ATOM 760 N N . ARG A 1 96 ? 2.404 -5.602 5.522 1.00 94.81 96 ARG A N 1
ATOM 761 C CA . ARG A 1 96 ? 2.955 -6.539 6.504 1.00 94.81 96 ARG A CA 1
ATOM 762 C C . ARG A 1 96 ? 3.084 -5.932 7.896 1.00 94.81 96 ARG A C 1
ATOM 764 O O . ARG A 1 96 ? 3.016 -6.655 8.890 1.00 94.81 96 ARG A O 1
ATOM 771 N N . ARG A 1 97 ? 3.345 -4.624 7.992 1.00 96.81 97 ARG A N 1
ATOM 772 C CA . ARG A 1 97 ? 3.680 -3.965 9.266 1.00 96.81 97 ARG A CA 1
ATOM 773 C C . ARG A 1 97 ? 2.562 -3.094 9.832 1.00 96.81 97 ARG A C 1
ATOM 775 O O . ARG A 1 97 ? 2.588 -2.851 11.040 1.00 96.81 97 ARG A O 1
ATOM 782 N N . SER A 1 98 ? 1.598 -2.640 9.027 1.00 96.94 98 SER A N 1
ATOM 783 C CA . SER A 1 98 ? 0.435 -1.882 9.514 1.00 96.94 98 SER A CA 1
ATOM 784 C C . SER A 1 98 ? -0.511 -2.784 10.306 1.00 96.94 98 SER A C 1
ATOM 786 O O . SER A 1 98 ? -0.980 -3.805 9.800 1.00 96.94 98 SER A O 1
ATOM 788 N N . ARG A 1 99 ? -0.828 -2.403 11.546 1.00 96.44 99 ARG A N 1
ATOM 789 C CA . ARG A 1 99 ? -1.754 -3.144 12.411 1.00 96.44 99 ARG A CA 1
ATOM 790 C C . ARG A 1 99 ? -2.537 -2.232 13.346 1.00 96.44 99 ARG A C 1
ATOM 792 O O . ARG A 1 99 ? -2.047 -1.196 13.788 1.00 96.44 99 ARG A O 1
ATOM 799 N N . TRP A 1 100 ? -3.726 -2.690 13.723 1.00 97.31 100 TRP A N 1
ATOM 800 C CA . TRP A 1 100 ? -4.513 -2.101 14.803 1.00 97.31 100 TRP A CA 1
ATOM 801 C C . TRP A 1 100 ? -3.919 -2.416 16.194 1.00 97.31 100 TRP A C 1
ATOM 803 O O . TRP A 1 100 ? -3.110 -3.339 16.344 1.00 97.31 100 TRP A O 1
ATOM 813 N N . PRO A 1 101 ? -4.315 -1.670 17.244 1.00 97.62 101 PRO A N 1
ATOM 814 C CA . PRO A 1 101 ? -3.905 -1.950 18.619 1.00 97.62 101 PRO A CA 1
ATOM 815 C C . PRO A 1 101 ? -4.389 -3.322 19.116 1.00 97.62 101 PRO A C 1
ATOM 817 O O . PRO A 1 101 ? -5.523 -3.713 18.863 1.00 97.62 101 PRO A O 1
ATOM 820 N N . SER A 1 102 ? -3.571 -4.020 19.913 1.00 95.75 102 SER A N 1
ATOM 821 C CA . SER A 1 102 ? -3.935 -5.335 20.477 1.00 95.75 102 SER A CA 1
ATOM 822 C C . SER A 1 102 ? -5.021 -5.276 21.561 1.00 95.75 102 SER A C 1
ATOM 824 O O . SER A 1 102 ? -5.689 -6.272 21.813 1.00 95.75 102 SER A O 1
ATOM 826 N N . LYS A 1 103 ? -5.191 -4.129 22.235 1.00 97.38 103 LYS A N 1
ATOM 827 C CA . LYS A 1 103 ? -6.237 -3.938 23.253 1.00 97.38 103 LYS A CA 1
ATOM 828 C C . LYS A 1 103 ? -7.539 -3.512 22.572 1.00 97.38 103 LYS A C 1
ATOM 830 O O . LYS A 1 103 ? -7.570 -2.430 21.984 1.00 97.38 103 LYS A O 1
ATOM 835 N N . LEU A 1 104 ? -8.602 -4.310 22.719 1.00 96.75 104 LEU A N 1
ATOM 836 C CA . LEU A 1 104 ? -9.909 -4.058 22.095 1.00 96.75 104 LEU A CA 1
ATOM 837 C C . LEU A 1 104 ? -10.462 -2.665 22.423 1.00 96.75 104 LEU A C 1
ATOM 839 O O . LEU A 1 104 ? -10.855 -1.947 21.512 1.00 96.75 104 LEU A O 1
ATOM 843 N N . GLU A 1 105 ? -10.416 -2.243 23.688 1.00 97.06 105 GLU A N 1
ATOM 844 C CA . GLU A 1 105 ? -10.920 -0.922 24.103 1.00 97.06 105 GLU A CA 1
ATOM 845 C C . GLU A 1 105 ? -10.204 0.237 23.401 1.00 97.06 105 GLU A C 1
ATOM 847 O O . GLU A 1 105 ? -10.821 1.226 23.001 1.00 97.06 105 GLU A O 1
ATOM 852 N N . VAL A 1 106 ? -8.893 0.096 23.182 1.00 97.38 106 VAL A N 1
ATOM 853 C CA . VAL A 1 106 ? -8.113 1.091 22.437 1.00 97.38 106 VAL A CA 1
ATOM 854 C C . VAL A 1 106 ? -8.508 1.053 20.966 1.00 97.38 106 VAL A C 1
ATOM 856 O O . VAL A 1 106 ? -8.811 2.091 20.396 1.00 97.38 106 VAL A O 1
ATOM 859 N N . ALA A 1 107 ? -8.560 -0.132 20.353 1.00 97.94 107 ALA A N 1
ATOM 860 C CA . ALA A 1 107 ? -8.946 -0.274 18.951 1.00 97.94 107 ALA A CA 1
ATOM 861 C C . ALA A 1 107 ? -10.359 0.280 18.677 1.00 97.94 107 ALA A C 1
ATOM 863 O O . ALA A 1 107 ? -10.569 0.970 17.679 1.00 97.94 107 ALA A O 1
ATOM 864 N N . LYS A 1 108 ? -11.310 0.036 19.584 1.00 97.38 108 LYS A N 1
ATOM 865 C CA . LYS A 1 108 ? -12.689 0.524 19.504 1.00 97.38 108 LYS A CA 1
ATOM 866 C C . LYS A 1 108 ? -12.762 2.043 19.642 1.00 97.38 108 LYS A C 1
ATOM 868 O O . LYS A 1 108 ? -13.278 2.705 18.748 1.00 97.38 108 LYS A O 1
ATOM 873 N N . SER A 1 109 ? -12.202 2.602 20.718 1.00 97.38 109 SER A N 1
ATOM 874 C CA . SER A 1 109 ? -12.231 4.055 20.977 1.00 97.38 109 SER A CA 1
ATOM 875 C C . SER A 1 109 ? -11.490 4.884 19.925 1.00 97.38 109 SER A C 1
ATOM 877 O O . SER A 1 109 ? -11.723 6.085 19.808 1.00 97.38 109 SER A O 1
ATOM 879 N N . LYS A 1 110 ? -10.606 4.250 19.150 1.00 98.00 110 LYS A N 1
ATOM 880 C CA . LYS A 1 110 ? -9.748 4.900 18.156 1.00 98.00 110 LYS A CA 1
ATOM 881 C C . LYS A 1 110 ? -10.092 4.568 16.708 1.00 98.00 110 LYS A C 1
ATOM 883 O O . LYS A 1 110 ? -9.301 4.846 15.809 1.00 98.00 110 LYS A O 1
ATOM 888 N N . GLY A 1 111 ? -11.276 4.000 16.482 1.00 97.69 111 GLY A N 1
ATOM 889 C CA . GLY A 1 111 ? -11.858 3.857 15.150 1.00 97.69 111 GLY A CA 1
ATOM 890 C C . GLY A 1 111 ? -11.290 2.714 14.310 1.00 97.69 111 GLY A C 1
ATOM 891 O O . GLY A 1 111 ? -11.409 2.761 13.090 1.00 97.69 111 GLY A O 1
ATOM 892 N N . PHE A 1 112 ? -10.677 1.694 14.916 1.00 98.38 112 PHE A N 1
ATOM 893 C CA . PHE A 1 112 ? -10.236 0.487 14.201 1.00 98.38 112 PHE A CA 1
ATOM 894 C C . PHE A 1 112 ? -11.31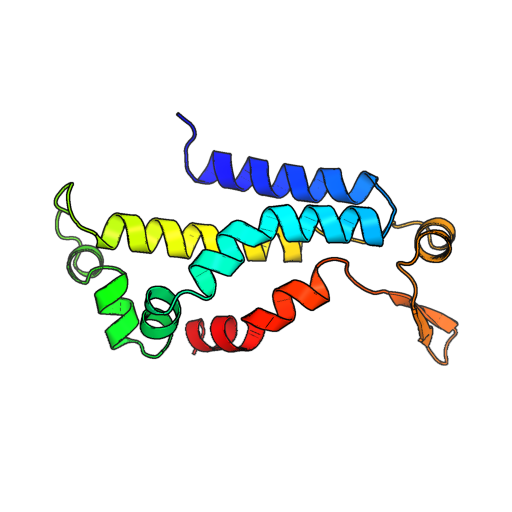4 -0.599 14.136 1.00 98.38 112 PHE A C 1
ATOM 896 O O . PHE A 1 112 ? -11.234 -1.462 13.267 1.00 98.38 112 PHE A O 1
ATOM 903 N N . VAL A 1 113 ? -12.302 -0.577 15.037 1.00 98.44 113 VAL A N 1
ATOM 904 C CA . VAL A 1 113 ? -13.424 -1.531 15.048 1.00 98.44 113 VAL A CA 1
ATOM 905 C C . VAL A 1 113 ? -14.605 -0.930 14.293 1.00 98.44 113 VAL A C 1
ATOM 907 O O . VAL A 1 113 ? -15.052 0.163 14.630 1.00 98.44 113 VAL A O 1
ATOM 910 N N . VAL A 1 114 ? -15.111 -1.648 13.290 1.00 97.62 114 VAL A N 1
ATOM 911 C CA . VAL A 1 114 ? -16.241 -1.213 12.440 1.00 97.62 114 VAL A CA 1
ATOM 912 C C . VAL A 1 114 ? -17.543 -1.947 12.740 1.00 97.62 114 VAL A C 1
ATOM 914 O O . VAL A 1 114 ? -18.600 -1.553 12.260 1.00 97.62 114 VAL A O 1
ATOM 917 N N . GLY A 1 115 ? -17.487 -3.013 13.532 1.00 97.50 115 GLY A N 1
ATOM 918 C CA . GLY A 1 115 ? -18.661 -3.796 13.878 1.00 97.50 115 GLY A CA 1
ATOM 919 C C . GLY A 1 115 ? -18.302 -5.066 14.628 1.00 97.50 115 GLY A C 1
ATOM 920 O O . GLY A 1 115 ? -17.168 -5.245 15.078 1.00 97.50 115 GLY A O 1
ATOM 921 N N . TYR A 1 116 ? -19.285 -5.950 14.740 1.00 98.12 116 TYR A N 1
ATOM 922 C CA . TYR A 1 116 ? -19.153 -7.250 15.378 1.00 98.12 116 TYR A CA 1
ATOM 923 C C . TYR A 1 116 ? -19.849 -8.307 14.521 1.00 98.12 116 TYR A C 1
ATOM 925 O O . TYR A 1 116 ? -20.850 -8.033 13.862 1.00 98.12 116 TYR A O 1
ATOM 933 N N . THR A 1 117 ? -19.299 -9.514 14.520 1.00 97.75 117 THR A N 1
ATOM 934 C CA . THR A 1 117 ? -19.925 -10.701 13.927 1.00 97.75 117 THR A CA 1
ATOM 935 C C . THR A 1 117 ? -21.130 -11.151 14.759 1.00 97.75 117 THR A C 1
ATOM 937 O O . THR A 1 117 ? -21.307 -10.715 15.898 1.00 97.75 117 THR A O 1
ATOM 940 N N . SER A 1 118 ? -21.942 -12.069 14.229 1.00 96.88 118 SER A N 1
ATOM 941 C CA . SER A 1 118 ? -23.095 -12.639 14.945 1.00 96.88 118 SER A CA 1
ATOM 942 C C . SER A 1 118 ? -22.721 -13.362 16.246 1.00 96.88 118 SER A C 1
ATOM 944 O O . SER A 1 118 ? -23.534 -13.418 17.163 1.00 96.88 118 SER A O 1
ATOM 946 N N . SER A 1 119 ? -21.490 -13.869 16.361 1.00 96.81 119 SER A N 1
ATOM 947 C CA . SER A 1 119 ? -20.951 -14.480 17.583 1.00 96.81 119 SER A CA 1
ATOM 948 C C . SER A 1 119 ? -20.346 -13.468 18.566 1.00 96.81 119 SER A C 1
ATOM 950 O O . SER A 1 119 ? -19.818 -13.859 19.604 1.00 96.81 119 SER A O 1
ATOM 952 N N . GLY A 1 120 ? -20.391 -12.169 18.250 1.00 95.81 120 GLY A N 1
ATOM 953 C CA . GLY A 1 120 ? -19.857 -11.098 19.091 1.00 95.81 120 GLY A CA 1
ATOM 954 C C . GLY A 1 120 ? -18.361 -10.816 18.911 1.00 95.81 120 GLY A C 1
ATOM 955 O O . GLY A 1 120 ? -17.815 -9.987 19.636 1.00 95.81 120 GLY A O 1
ATOM 956 N N . ALA A 1 121 ? -17.674 -11.448 17.950 1.00 97.12 121 ALA A N 1
ATOM 957 C CA . ALA A 1 121 ? -16.270 -11.133 17.661 1.00 97.12 121 ALA A CA 1
ATOM 958 C C . ALA A 1 121 ? -16.137 -9.795 16.912 1.00 97.12 121 ALA A C 1
ATOM 960 O O . ALA A 1 121 ? -16.884 -9.546 15.966 1.00 97.12 121 ALA A O 1
ATOM 961 N N . ALA A 1 122 ? -15.183 -8.947 17.312 1.00 97.56 122 ALA A N 1
ATOM 962 C CA . ALA A 1 122 ? -14.959 -7.632 16.705 1.00 97.56 122 ALA A CA 1
ATOM 963 C C . ALA A 1 122 ? -14.437 -7.729 15.260 1.00 97.56 122 ALA A C 1
ATOM 965 O O . ALA A 1 122 ? -13.545 -8.524 14.964 1.00 97.56 122 ALA A O 1
ATOM 966 N N . ILE A 1 123 ? -14.957 -6.869 14.384 1.00 98.12 123 ILE A N 1
ATOM 967 C CA . ILE A 1 123 ? -14.529 -6.713 12.990 1.00 98.12 123 ILE A CA 1
ATOM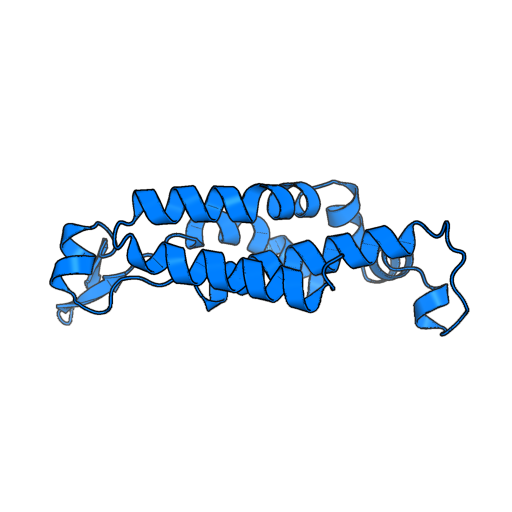 968 C C . ILE A 1 123 ? -13.645 -5.470 12.898 1.00 98.12 123 ILE A C 1
ATOM 970 O O . ILE A 1 123 ? -14.067 -4.369 13.263 1.00 98.12 123 ILE A O 1
ATOM 974 N N . TYR A 1 124 ? -12.422 -5.645 12.403 1.00 97.81 124 TYR A N 1
ATOM 975 C CA . TYR A 1 124 ? -11.417 -4.588 12.309 1.00 97.81 124 TYR A CA 1
ATOM 976 C C . TYR A 1 124 ? -11.260 -4.081 10.877 1.00 97.81 124 TYR A C 1
ATOM 978 O O . TYR A 1 124 ? -11.445 -4.829 9.919 1.00 97.81 124 TYR A O 1
ATOM 986 N N . ARG A 1 125 ? -10.837 -2.823 10.737 1.00 97.31 125 ARG A N 1
ATOM 987 C CA . ARG A 1 125 ? -10.358 -2.252 9.472 1.00 97.31 125 ARG A CA 1
ATOM 988 C C . ARG A 1 125 ? -8.864 -1.938 9.544 1.00 97.31 125 ARG A C 1
ATOM 990 O O . ARG A 1 125 ? -8.387 -1.392 10.540 1.00 97.31 125 ARG A O 1
ATOM 997 N N . ASN A 1 126 ? -8.124 -2.262 8.481 1.00 96.44 126 ASN A N 1
ATOM 998 C CA . ASN A 1 126 ? -6.708 -1.903 8.370 1.00 96.44 126 ASN A CA 1
ATOM 999 C C . ASN A 1 126 ? -6.566 -0.482 7.780 1.00 96.44 126 ASN A C 1
ATOM 1001 O O . ASN A 1 126 ? -7.179 -0.207 6.744 1.00 96.44 126 ASN A O 1
ATOM 1005 N N . PRO A 1 127 ? -5.759 0.407 8.388 1.00 96.44 127 PRO A N 1
ATOM 1006 C CA . PRO A 1 127 ? -5.511 1.758 7.879 1.00 96.44 127 PRO A CA 1
ATOM 1007 C C . PRO A 1 127 ? -4.984 1.842 6.442 1.00 96.44 127 PRO A C 1
ATOM 1009 O O . PRO A 1 127 ? -5.195 2.859 5.795 1.00 96.44 127 PRO A O 1
ATOM 1012 N N . CYS A 1 128 ? -4.312 0.808 5.926 1.00 94.81 128 CYS A N 1
ATOM 1013 C CA . CYS A 1 128 ? -3.778 0.821 4.561 1.00 94.81 128 CYS A CA 1
ATOM 1014 C C . CYS A 1 128 ? -4.684 0.167 3.514 1.00 94.81 128 CYS A C 1
ATOM 1016 O O . CYS A 1 128 ? -4.349 0.195 2.333 1.00 94.81 128 CYS A O 1
ATOM 1018 N N . CYS A 1 129 ? -5.795 -0.454 3.930 1.00 94.38 129 CYS A N 1
ATOM 1019 C CA . CYS A 1 129 ? -6.599 -1.310 3.057 1.00 94.38 129 CYS A CA 1
ATOM 1020 C C . CYS A 1 129 ? -7.107 -0.551 1.824 1.00 94.38 129 CYS A C 1
ATOM 1022 O O . CYS A 1 129 ? -6.853 -0.967 0.700 1.00 94.38 129 CYS A O 1
ATOM 1024 N N . GLU A 1 130 ? -7.752 0.600 2.035 1.00 93.19 130 GLU A N 1
ATOM 1025 C CA . GLU A 1 130 ? -8.325 1.408 0.950 1.00 93.19 130 GLU A CA 1
ATOM 1026 C C . GLU A 1 130 ? -7.286 1.830 -0.090 1.00 93.19 130 GLU A C 1
ATOM 1028 O O . GLU A 1 130 ? -7.579 1.823 -1.280 1.00 93.19 130 GLU A O 1
ATOM 1033 N N . GLU A 1 131 ? -6.077 2.193 0.348 1.00 93.19 131 GLU A N 1
ATOM 1034 C CA . GLU A 1 131 ? -5.039 2.667 -0.566 1.00 93.19 131 GLU A CA 1
ATOM 1035 C C . GLU A 1 131 ? -4.454 1.522 -1.391 1.00 93.19 131 GLU A C 1
ATOM 1037 O O . GLU A 1 131 ? -4.310 1.643 -2.603 1.00 93.19 131 GLU A O 1
ATOM 1042 N N . ILE A 1 132 ? -4.177 0.378 -0.761 1.00 94.25 132 ILE A N 1
ATOM 1043 C CA . ILE A 1 132 ? -3.616 -0.779 -1.463 1.00 94.25 132 ILE A CA 1
ATOM 1044 C C . ILE A 1 132 ? -4.628 -1.396 -2.432 1.00 94.25 132 ILE A C 1
ATOM 1046 O O . ILE A 1 132 ? -4.247 -1.808 -3.527 1.00 94.25 132 ILE A O 1
ATOM 1050 N N . LEU A 1 133 ? -5.915 -1.436 -2.070 1.00 96.31 133 LEU A N 1
ATOM 1051 C CA . LEU A 1 133 ? -6.953 -2.017 -2.926 1.00 96.31 133 LEU A CA 1
ATOM 1052 C C . LEU A 1 133 ? -7.055 -1.327 -4.295 1.00 96.31 133 LEU A C 1
ATOM 1054 O O . LEU A 1 133 ? -7.357 -2.001 -5.274 1.00 96.31 133 LEU A O 1
ATOM 1058 N N . LYS A 1 134 ? -6.713 -0.035 -4.403 1.00 95.81 134 LYS A N 1
ATOM 1059 C CA . LYS A 1 134 ? -6.647 0.690 -5.690 1.00 95.81 134 LYS A CA 1
ATOM 1060 C C . LYS A 1 134 ? -5.628 0.103 -6.671 1.00 95.81 134 LYS A C 1
ATOM 1062 O O . LYS A 1 134 ? -5.715 0.349 -7.869 1.00 95.81 134 LYS A O 1
ATOM 1067 N N . HIS A 1 135 ? -4.641 -0.631 -6.165 1.00 94.94 135 HIS A N 1
ATOM 1068 C CA . HIS A 1 135 ? -3.539 -1.192 -6.941 1.00 94.94 135 HIS A CA 1
ATOM 1069 C C . HIS A 1 135 ? -3.584 -2.721 -7.011 1.00 94.94 135 HIS A C 1
ATOM 1071 O O . HIS A 1 135 ? -2.697 -3.329 -7.606 1.00 94.94 135 HIS A O 1
ATOM 1077 N N . LEU A 1 136 ? -4.603 -3.359 -6.425 1.00 95.00 136 LEU A N 1
ATOM 1078 C CA . LEU A 1 136 ? -4.665 -4.816 -6.326 1.00 95.00 136 LEU A CA 1
ATOM 1079 C C . LEU A 1 136 ? -4.706 -5.490 -7.704 1.00 95.00 136 LEU A C 1
ATOM 1081 O O . LEU A 1 136 ? -3.966 -6.441 -7.930 1.00 95.00 136 LEU A O 1
ATOM 1085 N N . ASP A 1 137 ? -5.498 -4.977 -8.645 1.00 94.56 137 ASP A N 1
ATOM 1086 C CA . ASP A 1 137 ? -5.625 -5.583 -9.978 1.00 94.56 137 ASP A CA 1
ATOM 1087 C C . ASP A 1 137 ? -4.313 -5.539 -10.773 1.00 94.56 137 ASP A C 1
ATOM 1089 O O . ASP A 1 137 ? -3.939 -6.507 -11.441 1.00 94.56 137 ASP A O 1
ATOM 1093 N N . SER A 1 138 ? -3.573 -4.432 -10.667 1.00 94.56 138 SER A N 1
ATOM 1094 C CA . SER A 1 138 ? -2.259 -4.296 -11.303 1.00 94.56 138 SER A CA 1
ATOM 1095 C C . SER A 1 138 ? -1.205 -5.158 -10.606 1.00 94.56 138 SER A C 1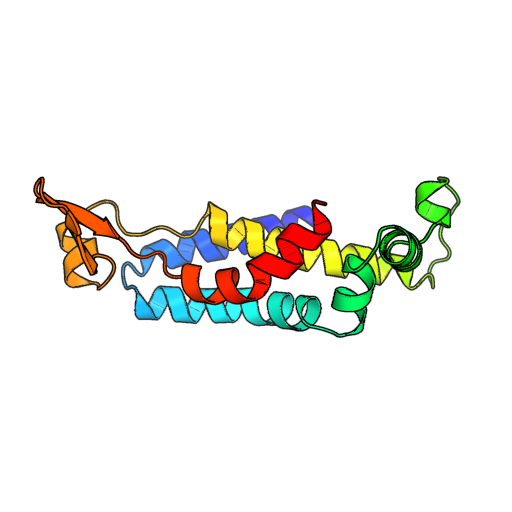
ATOM 1097 O O . SER A 1 138 ? -0.387 -5.777 -11.282 1.00 94.56 138 SER A O 1
ATOM 1099 N N . LEU A 1 139 ? -1.251 -5.280 -9.274 1.00 94.06 139 LEU A N 1
ATOM 1100 C CA . LEU A 1 139 ? -0.398 -6.218 -8.534 1.00 94.06 139 LEU A CA 1
ATOM 1101 C C . LEU A 1 139 ? -0.656 -7.669 -8.952 1.00 94.06 139 LEU A C 1
ATOM 1103 O O . LEU A 1 139 ? 0.288 -8.424 -9.157 1.00 94.06 139 LEU A O 1
ATOM 1107 N N . LEU A 1 140 ? -1.921 -8.058 -9.120 1.00 93.69 140 LEU A N 1
ATOM 1108 C CA . LEU A 1 140 ? -2.281 -9.395 -9.592 1.00 93.69 140 LEU A CA 1
ATOM 1109 C C . LEU A 1 140 ? -1.858 -9.628 -11.044 1.00 93.69 140 LEU A C 1
ATOM 1111 O O . LEU A 1 140 ? -1.510 -10.751 -11.391 1.00 93.69 140 LEU A O 1
ATOM 1115 N N . SER A 1 141 ? -1.857 -8.588 -11.879 1.00 92.31 141 SER A N 1
ATOM 1116 C CA . SER A 1 141 ? -1.386 -8.683 -13.266 1.00 92.31 141 SER A CA 1
ATOM 1117 C C . SER A 1 141 ? 0.109 -8.993 -13.347 1.00 92.31 141 SER A C 1
ATOM 1119 O O . SER A 1 141 ? 0.509 -9.754 -14.213 1.00 92.31 141 SER A O 1
ATOM 1121 N N . LEU A 1 142 ? 0.912 -8.494 -12.400 1.00 91.12 142 LEU A N 1
ATOM 1122 C CA . LEU A 1 142 ? 2.337 -8.825 -12.300 1.00 91.12 142 LEU A CA 1
ATOM 1123 C C . LEU A 1 142 ? 2.601 -10.301 -11.937 1.00 91.12 142 LEU A C 1
ATOM 1125 O O . LEU A 1 142 ? 3.656 -10.831 -12.267 1.00 91.12 142 LEU A O 1
ATOM 1129 N N . VAL A 1 143 ? 1.685 -10.942 -11.205 1.00 89.56 143 VAL A N 1
ATOM 1130 C CA . VAL A 1 143 ? 1.844 -12.328 -10.720 1.00 89.56 143 VAL A CA 1
ATOM 1131 C C . VAL A 1 143 ? 1.390 -13.367 -11.754 1.00 89.56 143 VAL A C 1
ATOM 1133 O O . VAL A 1 143 ? 1.782 -14.528 -11.647 1.00 89.56 143 VAL A O 1
ATOM 1136 N N . ARG A 1 144 ? 0.540 -12.971 -12.708 1.00 81.81 144 ARG A N 1
ATOM 1137 C CA . ARG A 1 144 ? 0.033 -13.843 -13.779 1.00 81.81 144 ARG A CA 1
ATOM 1138 C C . ARG A 1 144 ? 1.103 -14.134 -14.821 1.00 81.81 144 ARG A C 1
ATOM 1140 O O . ARG A 1 144 ? 1.097 -15.288 -15.299 1.00 81.81 144 ARG A O 1
#

Radius of gyration: 18.57 Å; chains: 1; bounding box: 50×24×47 Å

Organism: Engystomops pustulosus (NCBI:txid76066)

Foldseek 3Di:
DDDPVRVLVVLLVQLQVLQVVLALVSSLVSLCVLLVVLLVLCPDPLNLQLLQDPVSVCVLLDVCVVVVHDDDPPPNNVVSVVSVVSSVSSLCSNVVNFDHDPDPVSCVVRPQFDDADPVGHTDGDTSCPVVVVVCVVSVVSNVD

Secondary structure (DSSP, 8-state):
---HHHHHHHHHHHHHHHGGG--HHHHHHHHHHHHHHHHHHHTSHHHHHHTT-HHHHHHHH-HHHHTTPPPPTT-HHHHHHHHHHHHHHHHHHHHHH----SSHHHHHHTT-EEEE-TTSPEEE--TTHHHHHTTHHHHHHHH-

Sequence (144 aa):
RLSQSEKYGLLEAQVLMSNQFKDYERQRGFLVQILGPAATIWASEKMQRAISSPDEMISYLGAKVLRGEEEDDEDPSRLNRSQLSFCLHTMEAVLRRSRWPSKLEVAKSKGFVVGYTSSGAAIYRNPCCEEILKHLDSLLSLVR

InterPro domains:
  IPR011989 Armadillo-like helical [G3DSA:1.25.10.10] (1-144)
  IPR045478 Exportin-5, C-terminal domain [PF19273] (1-144)

pLDDT: mean 92.69, std 8.06, range [65.75, 98.56]